Protein AF-A0A3C0IPL3-F1 (afdb_monomer)

pLDDT: mean 86.99, std 8.17, range [44.0, 93.75]

Structure (mmCIF, N/CA/C/O backbone):
data_AF-A0A3C0IPL3-F1
#
_entry.id   AF-A0A3C0IPL3-F1
#
loop_
_atom_site.group_PDB
_atom_site.id
_atom_site.type_symbol
_atom_site.label_atom_id
_atom_site.label_alt_id
_atom_site.label_comp_id
_atom_site.label_asym_id
_atom_site.label_entity_id
_atom_site.label_seq_id
_atom_site.pdbx_PDB_ins_code
_atom_site.Cartn_x
_atom_site.Cartn_y
_atom_site.Cartn_z
_atom_site.occupancy
_atom_site.B_iso_or_equiv
_atom_site.auth_seq_id
_atom_site.auth_comp_id
_atom_site.auth_asym_id
_atom_site.auth_atom_id
_atom_site.pdbx_PDB_model_num
ATOM 1 N N . MET A 1 1 ? -12.572 18.258 9.009 1.00 44.00 1 MET A N 1
ATOM 2 C CA . MET A 1 1 ? -12.571 16.877 8.481 1.00 44.00 1 MET A CA 1
ATOM 3 C C . MET A 1 1 ? -11.307 16.202 8.987 1.00 44.00 1 MET A C 1
ATOM 5 O O . MET A 1 1 ? -10.227 16.676 8.661 1.00 44.00 1 MET A O 1
ATOM 9 N N . ALA A 1 2 ? -11.416 15.219 9.883 1.00 52.91 2 ALA A N 1
ATOM 10 C CA . ALA A 1 2 ? -10.237 14.539 10.420 1.00 52.91 2 ALA A CA 1
ATOM 11 C C . ALA A 1 2 ? -9.574 13.712 9.308 1.00 52.91 2 ALA A C 1
ATOM 13 O O . ALA A 1 2 ? -10.272 13.011 8.577 1.00 52.91 2 ALA A O 1
ATOM 14 N N . LEU A 1 3 ? -8.248 13.817 9.154 1.00 61.75 3 LEU A N 1
ATOM 15 C CA . LEU A 1 3 ? -7.528 12.954 8.219 1.00 61.75 3 LEU A CA 1
ATOM 16 C C . LEU A 1 3 ? -7.686 11.483 8.650 1.00 61.75 3 LEU A C 1
ATOM 18 O O . LEU A 1 3 ? -7.614 11.207 9.852 1.00 61.75 3 LEU A O 1
ATOM 22 N N . PRO A 1 4 ? -7.838 10.543 7.699 1.00 80.94 4 PRO A N 1
ATOM 23 C CA . PRO A 1 4 ? -7.799 9.112 7.983 1.00 80.94 4 PRO A CA 1
ATOM 24 C C . PRO A 1 4 ? -6.556 8.729 8.795 1.00 80.94 4 PRO A C 1
ATOM 26 O O . PRO A 1 4 ? -5.471 9.278 8.578 1.00 80.94 4 PRO A O 1
ATOM 29 N N . HIS A 1 5 ? -6.696 7.768 9.710 1.00 83.25 5 HIS A N 1
ATOM 30 C CA . HIS A 1 5 ? -5.622 7.359 10.625 1.00 83.25 5 HIS A CA 1
ATOM 31 C C . HIS A 1 5 ? -4.331 6.973 9.893 1.00 83.25 5 HIS A C 1
ATOM 33 O O . HIS A 1 5 ? -3.246 7.397 10.291 1.00 83.25 5 HIS A O 1
ATOM 39 N N . LEU A 1 6 ? -4.463 6.275 8.764 1.00 81.19 6 LEU A N 1
ATOM 40 C CA . LEU A 1 6 ? -3.351 5.903 7.893 1.00 81.19 6 LEU A CA 1
ATOM 41 C C . LEU A 1 6 ? -2.588 7.125 7.351 1.00 81.19 6 LEU A C 1
ATOM 43 O O . LEU A 1 6 ? -1.363 7.165 7.383 1.00 81.19 6 LEU A O 1
ATOM 47 N N . LEU A 1 7 ? -3.309 8.153 6.893 1.00 85.75 7 LEU A N 1
ATOM 48 C CA . LEU A 1 7 ? -2.712 9.389 6.379 1.00 85.75 7 LEU A CA 1
ATOM 49 C C . LEU A 1 7 ? -1.941 10.120 7.477 1.00 85.75 7 LEU A C 1
ATOM 51 O O . LEU A 1 7 ? -0.810 10.545 7.254 1.00 85.75 7 LEU A O 1
ATOM 55 N N . LYS A 1 8 ? -2.515 10.210 8.681 1.00 87.25 8 LYS A N 1
ATOM 56 C CA . LYS A 1 8 ? -1.827 10.799 9.835 1.00 87.25 8 LYS A CA 1
ATOM 57 C C . LYS A 1 8 ? -0.550 10.030 10.185 1.00 87.25 8 LYS A C 1
ATOM 59 O O . LYS A 1 8 ? 0.468 10.653 10.463 1.00 87.25 8 LYS A O 1
ATOM 64 N N . TYR A 1 9 ? -0.584 8.698 10.142 1.00 86.31 9 TYR A N 1
ATOM 65 C CA . TYR A 1 9 ? 0.597 7.869 10.378 1.00 86.31 9 TYR A CA 1
ATOM 66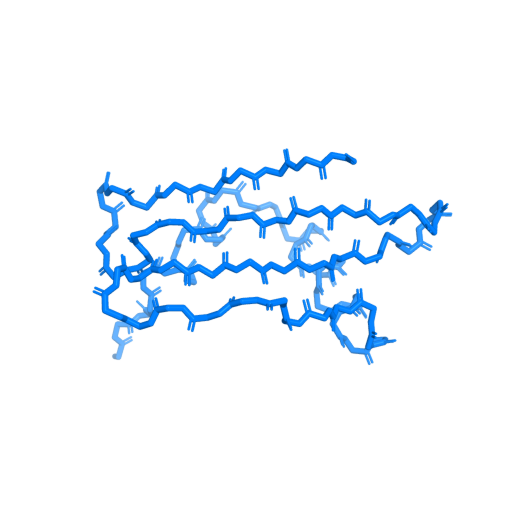 C C . TYR A 1 9 ? 1.702 8.131 9.344 1.00 86.31 9 TYR A C 1
ATOM 68 O O . TYR A 1 9 ? 2.859 8.304 9.723 1.00 86.31 9 TYR A O 1
ATOM 76 N N . ILE A 1 10 ? 1.352 8.226 8.058 1.00 87.75 10 ILE A N 1
ATOM 77 C CA . ILE A 1 10 ? 2.312 8.503 6.979 1.00 87.75 10 ILE A CA 1
ATOM 78 C C . ILE A 1 10 ? 2.962 9.877 7.163 1.00 87.75 10 ILE A C 1
ATOM 80 O O . ILE A 1 10 ? 4.182 9.981 7.102 1.00 87.75 10 ILE A O 1
ATOM 84 N N . TYR A 1 11 ? 2.171 10.920 7.429 1.00 87.38 11 TYR A N 1
ATOM 85 C CA . TYR A 1 11 ? 2.698 12.276 7.616 1.00 87.38 11 TYR A CA 1
ATOM 86 C C . TYR A 1 11 ? 3.514 12.451 8.902 1.00 87.38 11 TYR A C 1
ATOM 88 O O . TYR A 1 11 ? 4.365 13.331 8.955 1.00 87.38 11 TYR A O 1
ATOM 96 N N . ASN A 1 12 ? 3.276 11.625 9.924 1.00 88.25 12 ASN A N 1
ATOM 97 C CA . ASN A 1 12 ? 4.042 11.671 11.168 1.00 88.25 12 ASN A CA 1
ATOM 98 C C . ASN A 1 12 ? 5.372 10.906 11.094 1.00 88.25 12 ASN A C 1
ATOM 100 O O . ASN A 1 12 ? 6.306 11.272 11.800 1.00 88.25 12 ASN A O 1
ATOM 104 N N . ASN A 1 13 ? 5.454 9.837 10.293 1.00 87.44 13 ASN A N 1
ATOM 105 C CA . ASN A 1 13 ? 6.637 8.965 10.238 1.00 87.44 13 ASN A CA 1
ATOM 106 C C . ASN A 1 13 ? 7.476 9.137 8.961 1.00 87.44 13 ASN A C 1
ATOM 108 O O . ASN A 1 13 ? 8.635 8.733 8.932 1.00 87.44 13 ASN A O 1
ATOM 112 N N . GLY A 1 14 ? 6.903 9.691 7.891 1.00 87.06 14 GLY A N 1
ATOM 113 C CA . GLY A 1 14 ? 7.573 9.888 6.609 1.00 87.06 14 GLY A CA 1
ATOM 114 C C . GLY A 1 14 ? 8.102 11.309 6.432 1.00 87.06 14 GLY A C 1
ATOM 115 O O . GLY A 1 14 ? 7.446 12.279 6.801 1.00 87.06 14 GLY A O 1
ATOM 116 N N . THR A 1 15 ? 9.270 11.441 5.802 1.00 93.19 15 THR A N 1
ATOM 117 C CA . THR A 1 15 ? 9.760 12.734 5.306 1.00 93.19 15 THR A CA 1
ATOM 118 C C . THR A 1 15 ? 9.061 13.109 3.996 1.00 93.1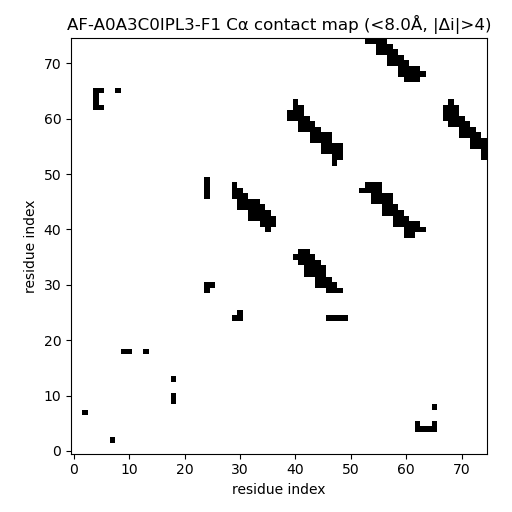9 15 THR A C 1
ATOM 120 O O . THR A 1 15 ? 8.559 12.243 3.271 1.00 93.19 15 THR A O 1
ATOM 123 N N . ASP A 1 16 ? 9.053 14.401 3.655 1.00 91.31 16 ASP A N 1
ATOM 124 C CA . ASP A 1 16 ? 8.403 14.893 2.430 1.00 91.31 16 ASP A CA 1
ATOM 125 C C . ASP A 1 16 ? 8.960 14.219 1.160 1.00 91.31 16 ASP A C 1
ATOM 127 O O . ASP A 1 16 ? 8.209 13.828 0.265 1.00 91.31 16 ASP A O 1
ATOM 131 N N . GLU A 1 17 ? 10.272 13.961 1.132 1.00 90.69 17 GLU A N 1
ATOM 132 C CA . GLU A 1 17 ? 10.940 13.267 0.028 1.00 90.69 17 GLU A CA 1
ATOM 133 C C . GLU A 1 17 ? 10.400 11.847 -0.191 1.00 90.69 17 GLU A C 1
ATOM 135 O O . GLU A 1 17 ? 10.110 11.461 -1.329 1.00 90.69 17 GLU A O 1
ATOM 140 N N . VAL A 1 18 ? 10.212 11.084 0.892 1.00 89.62 18 VAL A N 1
ATOM 141 C CA . VAL A 1 18 ? 9.682 9.713 0.842 1.00 89.62 18 VAL A CA 1
ATOM 142 C C . VAL A 1 18 ? 8.224 9.724 0.390 1.00 89.62 18 VAL A C 1
ATOM 144 O O . VAL A 1 18 ? 7.836 8.926 -0.465 1.00 89.62 18 VAL A O 1
ATOM 147 N N . ILE A 1 19 ? 7.423 10.670 0.888 1.00 91.62 19 ILE A N 1
ATOM 148 C CA . ILE A 1 19 ? 6.016 10.823 0.494 1.00 91.62 19 ILE A CA 1
ATOM 149 C C . ILE A 1 19 ? 5.913 11.180 -0.997 1.00 91.62 19 ILE A C 1
ATOM 151 O O . ILE A 1 19 ? 5.095 10.604 -1.722 1.00 91.62 19 ILE A O 1
ATOM 155 N N . ARG A 1 20 ? 6.763 12.087 -1.492 1.00 92.69 20 ARG A N 1
ATOM 156 C CA . ARG A 1 20 ? 6.813 12.461 -2.913 1.00 92.69 20 ARG A CA 1
ATOM 157 C C . ARG A 1 20 ? 7.220 11.281 -3.796 1.00 92.69 20 ARG A C 1
ATOM 159 O O . ARG A 1 20 ? 6.605 11.065 -4.843 1.00 92.69 20 ARG A O 1
ATOM 166 N N . ARG A 1 21 ? 8.210 10.489 -3.370 1.00 91.19 21 ARG A N 1
ATOM 167 C CA . ARG A 1 21 ? 8.644 9.276 -4.082 1.00 91.19 21 ARG A CA 1
ATOM 168 C C . ARG A 1 21 ? 7.539 8.218 -4.116 1.00 91.19 21 ARG A C 1
ATOM 170 O O . ARG A 1 21 ? 7.247 7.695 -5.187 1.00 91.19 21 ARG A O 1
ATOM 177 N N . GLY A 1 22 ? 6.847 7.982 -3.001 1.00 90.38 22 GLY A N 1
ATOM 178 C CA . GLY A 1 22 ? 5.696 7.074 -2.949 1.00 90.38 22 GLY A CA 1
ATOM 179 C C . GLY A 1 22 ? 4.575 7.476 -3.917 1.00 90.38 22 GLY A C 1
ATOM 180 O O . GLY A 1 22 ? 4.061 6.637 -4.657 1.00 90.38 22 GLY A O 1
ATOM 181 N N . LYS A 1 23 ? 4.255 8.777 -4.000 1.00 91.62 23 LYS A N 1
ATOM 182 C CA . LYS A 1 23 ? 3.285 9.305 -4.980 1.00 91.62 23 LYS A CA 1
ATOM 183 C C . LYS A 1 23 ? 3.715 9.049 -6.429 1.00 91.62 23 LYS A C 1
ATOM 185 O O . LYS A 1 23 ? 2.880 8.686 -7.252 1.00 91.62 23 LYS A O 1
ATOM 190 N N . LYS A 1 24 ? 5.007 9.201 -6.738 1.00 93.38 24 LYS A N 1
ATOM 191 C CA . LYS A 1 24 ? 5.569 8.912 -8.069 1.00 93.38 24 LYS A CA 1
ATOM 192 C C . LYS A 1 24 ? 5.440 7.426 -8.430 1.00 93.38 24 LYS A C 1
ATOM 194 O O . LYS A 1 24 ? 4.992 7.114 -9.528 1.00 93.38 24 LYS A O 1
ATOM 199 N N . ILE A 1 25 ? 5.774 6.519 -7.509 1.00 91.88 25 ILE A N 1
ATOM 200 C CA . ILE A 1 25 ? 5.644 5.062 -7.707 1.00 91.88 25 ILE A CA 1
ATOM 201 C C . ILE A 1 25 ? 4.177 4.686 -7.986 1.00 91.88 25 ILE A C 1
ATOM 203 O O . ILE A 1 25 ? 3.890 3.927 -8.913 1.00 91.88 25 ILE A O 1
ATOM 207 N N . HIS A 1 26 ? 3.233 5.278 -7.246 1.00 91.00 26 HIS A N 1
ATOM 208 C CA . HIS A 1 26 ? 1.803 5.075 -7.485 1.00 91.00 26 HIS A CA 1
ATOM 209 C C . HIS A 1 26 ? 1.358 5.581 -8.868 1.00 91.00 26 HIS A C 1
ATOM 211 O O . HIS A 1 26 ? 0.688 4.855 -9.601 1.00 91.00 26 HIS A O 1
ATOM 217 N N . ALA A 1 27 ? 1.780 6.788 -9.263 1.00 92.50 27 ALA A N 1
ATOM 218 C CA . ALA A 1 27 ? 1.471 7.357 -10.578 1.00 92.50 27 ALA A CA 1
ATOM 219 C C . ALA A 1 27 ? 2.022 6.505 -11.738 1.00 92.50 27 ALA A C 1
ATOM 221 O O . ALA A 1 27 ? 1.372 6.367 -12.774 1.00 92.50 27 ALA A O 1
ATOM 222 N N . ASN A 1 28 ? 3.176 5.868 -11.534 1.00 91.69 28 ASN A N 1
ATOM 223 C CA . ASN A 1 28 ? 3.809 4.966 -12.496 1.00 91.69 28 ASN A CA 1
ATOM 224 C C . ASN A 1 28 ? 3.183 3.559 -12.541 1.00 91.69 28 ASN A C 1
ATOM 226 O O . ASN A 1 28 ? 3.695 2.700 -13.258 1.00 91.69 28 ASN A O 1
ATOM 230 N N . ARG A 1 29 ? 2.104 3.295 -11.785 1.00 90.69 29 ARG A N 1
ATOM 231 C CA . ARG A 1 29 ? 1.449 1.975 -11.670 1.00 90.69 29 ARG A CA 1
ATOM 232 C C . ARG A 1 29 ? 2.396 0.857 -11.222 1.00 90.69 29 ARG A C 1
ATOM 234 O O . ARG A 1 29 ? 2.233 -0.299 -11.591 1.00 90.69 29 ARG A O 1
ATOM 241 N N . GLN A 1 30 ? 3.379 1.201 -10.397 1.00 90.62 30 GLN A N 1
ATOM 242 C CA . GLN A 1 30 ? 4.354 0.265 -9.830 1.00 90.62 30 GLN A CA 1
ATOM 243 C C . GLN A 1 30 ? 3.868 -0.336 -8.499 1.00 90.62 30 GLN A C 1
ATOM 245 O O . GLN A 1 30 ? 4.671 -0.754 -7.669 1.00 90.62 30 GLN A O 1
ATOM 250 N N . ILE A 1 31 ? 2.553 -0.341 -8.269 1.00 92.56 31 ILE A N 1
ATOM 251 C CA . ILE A 1 31 ? 1.92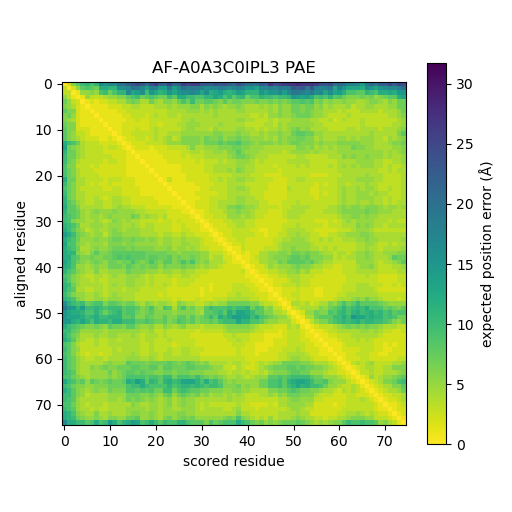2 -0.818 -7.038 1.00 92.56 31 ILE A CA 1
ATOM 252 C C . ILE A 1 31 ? 0.759 -1.721 -7.416 1.00 92.56 31 ILE A C 1
ATOM 254 O O . ILE A 1 31 ? -0.111 -1.322 -8.188 1.00 92.56 31 ILE A O 1
ATOM 258 N N . GLU A 1 32 ? 0.726 -2.902 -6.817 1.00 92.56 32 GLU A N 1
ATOM 259 C CA . GLU A 1 32 ? -0.358 -3.865 -6.946 1.00 92.56 32 GLU A CA 1
ATOM 260 C C . GLU A 1 32 ? -0.957 -4.135 -5.566 1.00 92.56 32 GLU A C 1
ATOM 262 O O . GLU A 1 32 ? -0.238 -4.363 -4.588 1.00 92.56 32 GLU A O 1
ATOM 267 N N . LEU A 1 33 ? -2.286 -4.101 -5.484 1.00 91.75 33 LEU A N 1
ATOM 268 C CA . LEU A 1 33 ? -3.014 -4.572 -4.314 1.00 91.75 33 LEU A CA 1
ATOM 269 C C . LEU A 1 33 ? -3.080 -6.098 -4.395 1.00 91.75 33 LEU A C 1
ATOM 271 O O . LEU A 1 33 ? -3.672 -6.640 -5.325 1.00 91.75 33 LEU A O 1
ATOM 275 N N . VAL A 1 34 ? -2.439 -6.775 -3.447 1.00 92.81 34 VAL A N 1
ATOM 276 C CA . VAL A 1 34 ? -2.392 -8.242 -3.399 1.00 92.81 34 VAL A CA 1
ATOM 277 C C . VAL A 1 34 ? -3.570 -8.782 -2.606 1.00 92.81 34 VAL A C 1
ATOM 279 O O . VAL A 1 34 ? -4.171 -9.772 -3.003 1.00 92.81 34 VAL A O 1
ATOM 282 N N . ASP A 1 35 ? -3.869 -8.143 -1.478 1.00 92.25 35 ASP A N 1
ATOM 283 C CA . ASP A 1 35 ? -4.897 -8.603 -0.556 1.00 92.25 35 ASP A CA 1
ATOM 284 C C . ASP A 1 35 ? -5.519 -7.424 0.193 1.00 92.25 35 ASP A C 1
ATOM 286 O O . ASP A 1 35 ? -4.825 -6.460 0.542 1.00 92.25 35 ASP A O 1
ATOM 290 N N . TYR A 1 36 ? -6.823 -7.514 0.428 1.00 91.25 36 TYR A N 1
ATOM 291 C CA . TYR A 1 36 ? -7.602 -6.524 1.156 1.00 91.25 36 TYR A CA 1
ATOM 292 C C . TYR A 1 36 ? -8.661 -7.226 2.000 1.00 91.25 36 TYR A C 1
ATOM 294 O O . TYR A 1 36 ? -9.663 -7.716 1.479 1.00 91.25 36 TYR A O 1
ATOM 302 N N . ASP A 1 37 ? -8.442 -7.225 3.310 1.00 88.94 37 ASP A N 1
ATOM 303 C CA . ASP A 1 37 ? -9.387 -7.728 4.296 1.00 88.94 37 ASP A CA 1
ATOM 304 C C . ASP A 1 37 ? -9.932 -6.552 5.111 1.00 88.94 37 ASP A C 1
ATOM 306 O O . ASP A 1 37 ? -9.258 -5.970 5.970 1.00 88.94 37 ASP A O 1
ATOM 310 N N . GLU A 1 38 ? -11.180 -6.187 4.830 1.00 85.50 38 GLU A N 1
ATOM 311 C CA . GLU A 1 38 ? -11.862 -5.112 5.539 1.00 85.50 38 GLU A CA 1
ATOM 312 C C . GLU A 1 38 ? -12.238 -5.499 6.977 1.00 85.50 38 GLU A C 1
ATOM 314 O O . GLU A 1 38 ? -12.226 -4.638 7.860 1.00 85.50 38 GLU A O 1
ATOM 319 N N . LEU A 1 39 ? -12.561 -6.768 7.242 1.00 85.44 39 LEU A N 1
ATOM 320 C CA . LEU A 1 39 ? -13.008 -7.233 8.559 1.00 85.44 39 LEU A CA 1
ATOM 321 C C . LEU A 1 39 ? -11.871 -7.146 9.574 1.00 85.44 39 LEU A C 1
ATOM 323 O O . LEU A 1 39 ? -12.044 -6.550 10.637 1.00 85.44 39 LEU A O 1
ATOM 327 N N . LEU A 1 40 ? -10.701 -7.676 9.215 1.00 85.25 40 LEU A N 1
ATOM 328 C CA . LEU A 1 40 ? -9.497 -7.626 10.048 1.00 85.25 40 LEU A CA 1
ATOM 329 C C . LEU A 1 40 ? -8.756 -6.288 9.941 1.00 85.25 40 LEU A C 1
ATOM 331 O O . LEU A 1 40 ? -7.918 -5.969 10.784 1.00 85.25 40 LEU A O 1
ATOM 335 N N . GLY A 1 41 ? -9.064 -5.489 8.919 1.00 86.00 41 GLY A N 1
ATOM 336 C CA . GLY A 1 41 ? -8.353 -4.248 8.653 1.00 86.00 41 GLY A CA 1
ATOM 337 C C . GLY A 1 41 ? -6.914 -4.508 8.208 1.00 86.00 41 GLY A C 1
ATOM 338 O O . GLY A 1 41 ? -6.004 -3.800 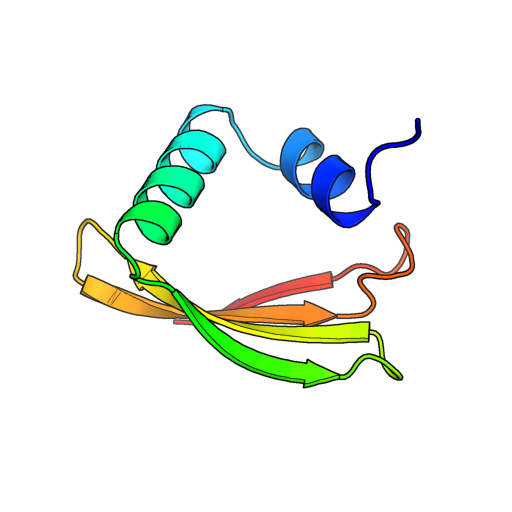8.641 1.00 86.00 41 GLY A O 1
ATOM 339 N N . ASN A 1 42 ? -6.711 -5.521 7.363 1.00 89.88 42 ASN A N 1
ATOM 340 C CA . ASN A 1 42 ? -5.407 -5.899 6.832 1.00 89.88 42 ASN A CA 1
ATOM 341 C C . ASN A 1 42 ? -5.323 -5.592 5.334 1.00 89.88 42 ASN A C 1
ATOM 343 O O . ASN A 1 42 ? -6.260 -5.832 4.578 1.00 89.88 42 ASN A O 1
ATOM 347 N N . ILE A 1 43 ? -4.179 -5.073 4.894 1.00 92.12 43 ILE A N 1
ATOM 348 C CA . ILE A 1 43 ? -3.909 -4.768 3.489 1.00 92.12 43 ILE A CA 1
ATOM 349 C C . ILE A 1 43 ? -2.508 -5.244 3.135 1.00 92.12 43 ILE A C 1
ATOM 351 O O . ILE A 1 43 ? -1.557 -4.999 3.879 1.00 92.12 43 ILE A O 1
ATOM 355 N N . SER A 1 44 ? -2.367 -5.892 1.983 1.00 93.25 44 SER A N 1
ATOM 356 C CA . SER A 1 44 ? -1.067 -6.280 1.442 1.00 93.25 44 SER A CA 1
ATOM 357 C C . SER A 1 44 ? -0.851 -5.657 0.069 1.00 93.25 44 SER A C 1
ATOM 359 O O . SER A 1 44 ? -1.644 -5.858 -0.850 1.00 93.25 44 SER A O 1
ATOM 361 N N . PHE A 1 45 ? 0.262 -4.948 -0.086 1.00 93.75 45 PHE A N 1
ATOM 362 C CA . PHE A 1 45 ? 0.697 -4.361 -1.347 1.00 93.75 45 PHE A CA 1
ATOM 363 C C . PHE A 1 45 ? 1.974 -5.020 -1.836 1.00 93.75 45 PHE A C 1
ATOM 365 O O . PHE A 1 45 ? 2.863 -5.354 -1.050 1.00 93.75 45 PHE A O 1
ATOM 372 N N . ARG A 1 46 ? 2.096 -5.126 -3.153 1.00 92.88 46 ARG A N 1
ATOM 373 C CA . ARG A 1 46 ? 3.359 -5.380 -3.831 1.00 92.88 46 ARG A CA 1
ATOM 374 C C . ARG A 1 46 ? 3.795 -4.084 -4.495 1.00 92.88 46 ARG A C 1
ATOM 376 O O . ARG A 1 46 ? 3.101 -3.559 -5.359 1.00 92.88 46 ARG A O 1
ATOM 383 N N . VAL A 1 47 ? 4.929 -3.553 -4.066 1.00 92.56 47 VAL A N 1
ATOM 384 C CA . VAL A 1 47 ? 5.471 -2.275 -4.528 1.00 92.56 47 VAL A CA 1
ATOM 385 C C . VAL A 1 47 ? 6.761 -2.550 -5.274 1.00 92.56 47 VAL A C 1
ATOM 387 O O . VAL A 1 47 ? 7.660 -3.188 -4.738 1.00 92.56 47 VAL A O 1
ATOM 390 N N . LYS A 1 48 ? 6.866 -2.072 -6.508 1.00 91.44 48 LYS A N 1
ATOM 391 C CA . LYS A 1 48 ? 8.108 -2.110 -7.269 1.00 91.44 48 LYS A CA 1
ATOM 392 C C . LYS A 1 48 ? 8.878 -0.812 -7.041 1.00 91.44 48 LYS A C 1
ATOM 394 O O . LYS A 1 48 ? 8.335 0.271 -7.246 1.00 91.44 48 LYS A O 1
ATOM 399 N N . ASP A 1 49 ? 10.133 -0.924 -6.630 1.00 85.31 49 ASP A N 1
ATOM 400 C CA . ASP A 1 49 ? 11.008 0.231 -6.440 1.00 85.31 49 ASP A CA 1
ATOM 401 C C . ASP A 1 49 ? 11.397 0.880 -7.778 1.00 85.31 49 ASP A C 1
ATOM 403 O O . ASP A 1 49 ? 11.578 0.198 -8.793 1.00 85.31 49 ASP A O 1
ATOM 407 N N . ASP A 1 50 ? 11.528 2.210 -7.781 1.00 80.00 50 ASP A N 1
ATOM 408 C CA . ASP A 1 50 ? 11.832 2.986 -8.986 1.00 80.00 50 ASP A CA 1
ATOM 409 C C . ASP A 1 50 ? 13.332 3.072 -9.310 1.00 80.00 50 ASP A C 1
ATOM 411 O O . ASP A 1 50 ? 13.664 3.460 -10.429 1.00 80.00 50 ASP A O 1
ATOM 415 N N . ALA A 1 51 ? 14.22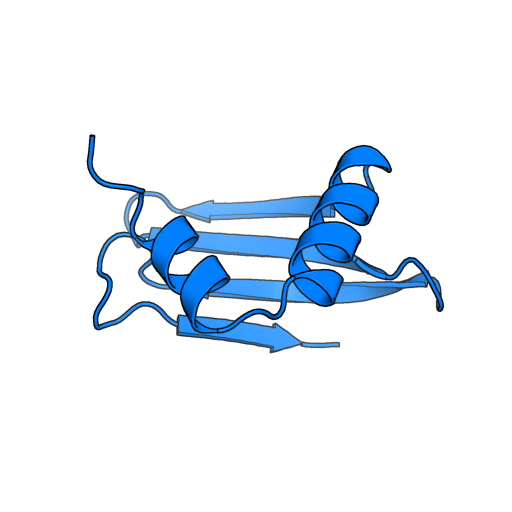8 2.702 -8.385 1.00 80.25 51 ALA A N 1
ATOM 416 C CA . ALA A 1 51 ? 15.676 2.742 -8.597 1.00 80.25 51 ALA A CA 1
ATOM 417 C C . ALA A 1 51 ? 16.240 1.378 -9.018 1.00 80.25 51 ALA A C 1
ATOM 419 O O . ALA A 1 51 ? 16.989 1.298 -9.990 1.00 80.25 51 ALA A O 1
ATOM 420 N N . TYR A 1 52 ? 15.850 0.302 -8.329 1.00 80.94 52 TYR A N 1
ATOM 421 C CA . TYR A 1 52 ? 16.434 -1.033 -8.531 1.00 80.94 52 TYR A CA 1
ATOM 422 C C . TYR A 1 52 ? 15.456 -2.068 -9.097 1.00 80.94 52 TYR A C 1
ATOM 424 O O . TYR A 1 52 ? 15.837 -3.217 -9.308 1.00 80.94 52 TYR A O 1
ATOM 432 N N . SER A 1 53 ? 14.200 -1.687 -9.380 1.00 81.31 53 SER A N 1
ATOM 433 C CA . SER A 1 53 ? 13.157 -2.591 -9.900 1.00 81.31 53 SER A CA 1
ATOM 434 C C . SER A 1 53 ? 12.891 -3.836 -9.037 1.00 81.31 53 SER A C 1
ATOM 436 O O . SER A 1 53 ? 12.303 -4.805 -9.521 1.00 81.31 53 SER A O 1
ATOM 438 N N . THR A 1 54 ? 13.284 -3.806 -7.766 1.00 88.62 54 THR A N 1
ATOM 439 C CA . THR A 1 54 ? 12.996 -4.846 -6.779 1.00 88.62 54 THR A CA 1
ATOM 440 C C . THR A 1 54 ? 11.543 -4.754 -6.324 1.00 88.62 54 THR A C 1
ATOM 442 O O . THR A 1 54 ? 10.948 -3.674 -6.304 1.00 88.62 54 THR A O 1
ATOM 445 N N . TYR A 1 55 ? 10.948 -5.899 -5.991 1.00 90.19 55 TYR A N 1
ATOM 446 C CA . TYR A 1 55 ? 9.590 -5.957 -5.463 1.00 90.19 55 TYR A CA 1
ATOM 447 C C . TYR A 1 55 ? 9.642 -6.059 -3.950 1.00 90.19 55 TYR A C 1
ATOM 449 O O . TYR A 1 55 ? 10.247 -6.978 -3.426 1.00 90.19 55 TYR A O 1
ATOM 457 N N . TYR A 1 56 ? 8.948 -5.157 -3.279 1.00 91.50 56 TYR A N 1
ATOM 458 C CA . TYR A 1 56 ? 8.731 -5.190 -1.846 1.00 91.50 56 TYR A CA 1
ATOM 459 C C . TYR A 1 56 ? 7.294 -5.588 -1.564 1.00 91.50 56 TYR A C 1
ATOM 461 O O . TYR A 1 56 ? 6.366 -5.166 -2.263 1.00 91.50 56 TYR A O 1
ATOM 469 N N . LYS A 1 57 ? 7.098 -6.375 -0.513 1.00 92.75 57 LYS A N 1
ATOM 470 C CA . LYS A 1 57 ? 5.775 -6.684 0.011 1.00 92.75 57 LYS A CA 1
ATOM 471 C C . LYS A 1 57 ? 5.544 -5.869 1.275 1.00 92.75 57 LYS A C 1
ATOM 473 O O . LYS A 1 57 ? 6.271 -6.010 2.260 1.00 92.75 57 LYS A O 1
ATOM 478 N N . VAL A 1 58 ? 4.546 -4.995 1.219 1.00 92.56 58 VAL A N 1
ATOM 479 C CA . VAL A 1 58 ? 4.154 -4.117 2.321 1.00 92.56 58 VAL A CA 1
ATOM 480 C C . VAL A 1 58 ? 2.862 -4.646 2.914 1.00 92.56 58 VAL A C 1
ATOM 482 O O . VAL A 1 58 ? 1.852 -4.746 2.223 1.00 92.56 58 VAL A O 1
ATOM 485 N N . HIS A 1 59 ? 2.901 -4.970 4.197 1.00 92.88 59 HIS A N 1
ATOM 486 C CA . HIS A 1 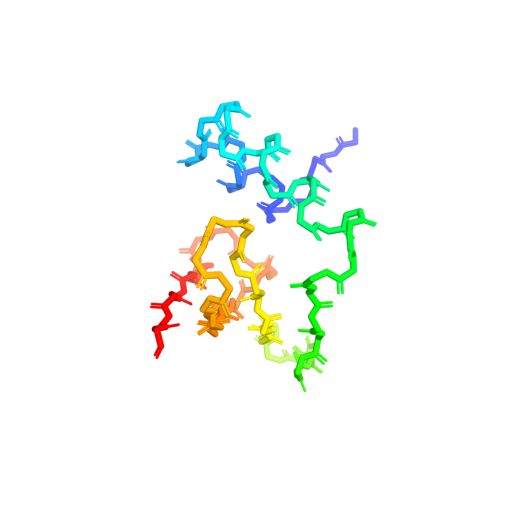59 ? 1.762 -5.423 4.975 1.00 92.88 59 HIS A CA 1
ATOM 487 C C . HIS A 1 59 ? 1.348 -4.325 5.946 1.00 92.88 59 HIS A C 1
ATOM 489 O O . HIS A 1 59 ? 2.169 -3.831 6.716 1.00 92.88 59 HIS A O 1
ATOM 495 N N . ILE A 1 60 ? 0.075 -3.957 5.910 1.00 91.62 60 ILE A N 1
ATOM 496 C CA . ILE A 1 60 ? -0.544 -3.016 6.836 1.00 91.62 60 ILE A CA 1
ATOM 497 C C . ILE A 1 60 ? -1.582 -3.800 7.622 1.00 91.62 60 ILE A C 1
ATOM 499 O O . ILE A 1 60 ? -2.465 -4.411 7.025 1.00 91.62 60 ILE A O 1
ATOM 503 N N . GLN A 1 61 ? -1.469 -3.798 8.943 1.00 91.31 61 GLN A N 1
ATOM 504 C CA . GLN A 1 61 ? -2.396 -4.479 9.837 1.00 91.31 61 GLN A CA 1
ATOM 505 C C . GLN A 1 61 ? -3.125 -3.466 10.709 1.00 91.31 61 GLN A C 1
ATOM 507 O O . GLN A 1 61 ? -2.557 -2.444 11.098 1.00 91.31 61 GLN A O 1
ATOM 512 N N . GLN A 1 62 ? -4.386 -3.770 11.011 1.00 87.31 62 GLN A N 1
ATOM 513 C CA . GLN A 1 62 ? -5.245 -2.988 11.899 1.00 87.31 62 GLN A CA 1
ATOM 514 C C . GLN A 1 62 ? -5.333 -1.498 11.514 1.00 87.31 62 GLN A C 1
ATOM 516 O O . GLN A 1 62 ? -5.304 -0.614 12.368 1.00 87.31 62 GLN A O 1
ATOM 521 N N . PHE A 1 63 ? -5.480 -1.182 10.218 1.00 83.19 63 PHE A N 1
ATOM 522 C CA . PHE A 1 63 ? -5.458 0.214 9.737 1.00 83.19 63 PHE A CA 1
ATOM 523 C C . PHE A 1 63 ? -6.610 1.098 10.256 1.00 83.19 63 PHE A C 1
ATOM 525 O O . PHE A 1 63 ? -6.592 2.318 10.063 1.00 83.19 63 PHE A O 1
ATOM 532 N N . LYS A 1 64 ? -7.627 0.488 10.877 1.00 82.56 64 LYS A N 1
ATOM 533 C CA . LYS A 1 64 ? -8.780 1.169 11.479 1.00 82.56 64 LYS A CA 1
ATOM 534 C C . LYS A 1 64 ? -8.427 1.851 12.802 1.00 82.56 64 LYS A C 1
ATOM 536 O O . LYS A 1 64 ? -9.019 2.882 13.107 1.00 82.56 64 LYS A O 1
ATOM 541 N N . ASP A 1 65 ? -7.432 1.341 13.528 1.00 82.88 65 ASP A N 1
ATOM 542 C CA . ASP A 1 65 ? -7.080 1.812 14.864 1.00 82.88 65 ASP A CA 1
ATOM 543 C C . ASP A 1 65 ? -5.671 2.426 14.900 1.00 82.88 65 ASP A C 1
ATOM 545 O O . ASP A 1 65 ? -4.679 1.751 14.638 1.00 82.88 65 ASP A O 1
ATOM 549 N N . PRO A 1 66 ? -5.513 3.704 15.291 1.00 78.88 66 PRO A N 1
ATOM 550 C CA . PRO A 1 66 ? -4.215 4.382 15.244 1.00 78.88 66 PRO A CA 1
ATOM 551 C C . PRO A 1 66 ? -3.198 3.859 16.269 1.00 78.88 66 PRO A C 1
ATOM 553 O O . PRO A 1 66 ? -2.014 4.153 16.145 1.00 78.88 66 PRO A O 1
ATOM 556 N N . LYS A 1 67 ? -3.652 3.151 17.311 1.00 81.06 67 LYS A N 1
ATOM 557 C CA . LYS A 1 67 ? -2.787 2.623 18.378 1.00 81.06 67 LYS A CA 1
ATOM 558 C C . LYS A 1 67 ? -2.184 1.268 18.036 1.00 81.06 67 LYS A C 1
ATOM 560 O O . LYS A 1 67 ? -1.131 0.935 18.564 1.00 81.06 67 LYS A O 1
ATOM 565 N N . THR A 1 68 ? -2.877 0.493 17.214 1.00 85.06 68 THR A N 1
ATOM 566 C CA . THR A 1 68 ? -2.501 -0.881 16.885 1.00 85.06 68 THR A CA 1
ATOM 567 C C . THR A 1 68 ? -2.104 -1.043 15.422 1.00 85.06 68 THR A C 1
ATOM 569 O O . THR A 1 68 ? -1.726 -2.137 15.011 1.00 85.06 68 THR A O 1
ATOM 572 N N . LEU A 1 69 ? -2.145 0.051 14.654 1.00 86.50 69 LEU A N 1
ATOM 573 C CA . LEU A 1 69 ? -1.661 0.109 13.287 1.00 86.50 69 LEU A CA 1
ATOM 574 C C . LEU A 1 69 ? -0.202 -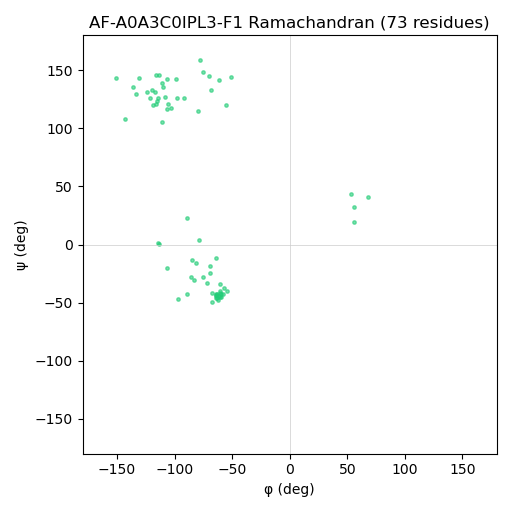0.334 13.217 1.00 86.50 69 LEU A C 1
ATOM 576 O O . LEU A 1 69 ? 0.689 0.291 13.796 1.00 86.50 69 LEU A O 1
ATOM 580 N N . GLU A 1 70 ? 0.031 -1.386 12.444 1.00 87.00 70 GLU A N 1
ATOM 581 C CA . GLU A 1 70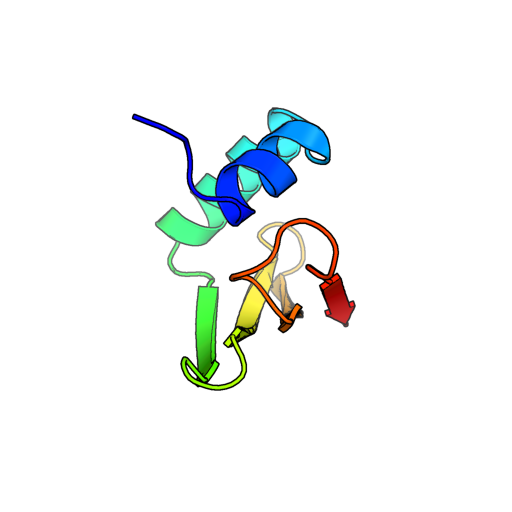 ? 1.357 -1.935 12.217 1.00 87.00 70 GLU A CA 1
ATOM 582 C C . GLU A 1 70 ? 1.647 -1.977 10.717 1.00 87.00 70 GLU A C 1
ATOM 584 O O . GLU A 1 70 ? 0.833 -2.443 9.919 1.00 87.00 70 GLU A O 1
ATOM 589 N N . VAL A 1 71 ? 2.822 -1.481 10.325 1.00 89.12 71 VAL A N 1
ATOM 590 C CA . VAL A 1 71 ? 3.304 -1.523 8.942 1.00 89.12 71 VAL A CA 1
ATOM 591 C C . VAL A 1 71 ? 4.589 -2.335 8.907 1.00 89.12 71 VAL A C 1
ATOM 593 O O . VAL A 1 71 ? 5.575 -1.974 9.546 1.00 89.12 71 VAL A O 1
ATOM 596 N N . ARG A 1 72 ? 4.592 -3.424 8.139 1.00 90.19 72 ARG A N 1
ATOM 597 C CA . ARG A 1 72 ? 5.770 -4.265 7.909 1.00 90.19 72 ARG A CA 1
ATOM 598 C C . ARG A 1 72 ? 6.140 -4.243 6.436 1.00 90.19 72 ARG A C 1
ATOM 600 O O . A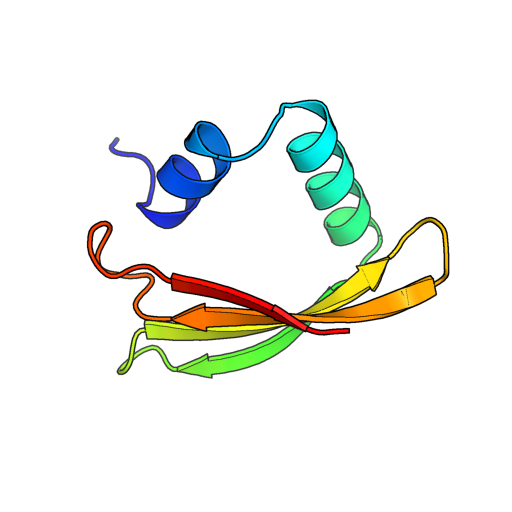RG A 1 72 ? 5.290 -4.447 5.574 1.00 90.19 72 ARG A O 1
ATOM 607 N N . CYS A 1 73 ? 7.417 -4.021 6.152 1.00 88.00 73 CYS A N 1
ATOM 608 C CA . CYS A 1 73 ? 7.977 -4.126 4.811 1.00 88.00 73 CYS A CA 1
ATOM 609 C C . CYS A 1 73 ? 8.895 -5.349 4.751 1.00 88.00 73 CYS A C 1
ATOM 611 O O . CYS A 1 73 ? 9.682 -5.577 5.669 1.00 88.00 73 CYS A O 1
ATOM 613 N N . SER A 1 74 ? 8.783 -6.127 3.680 1.00 87.06 74 SER A N 1
ATOM 614 C CA . SER A 1 74 ? 9.636 -7.281 3.388 1.00 87.06 74 SER A CA 1
ATOM 615 C C . SER A 1 74 ? 10.140 -7.204 1.948 1.00 87.06 74 SER A C 1
ATOM 617 O O . SER A 1 74 ? 9.420 -6.711 1.075 1.00 87.06 74 SER A O 1
ATOM 619 N N . CYS A 1 75 ? 11.385 -7.632 1.736 1.00 81.06 75 CYS A N 1
ATOM 620 C CA . CYS A 1 75 ? 12.052 -7.692 0.432 1.00 81.06 75 CYS A CA 1
ATOM 621 C C . CYS A 1 75 ? 11.711 -8.985 -0.315 1.00 81.06 75 CYS A C 1
ATOM 623 O O . CYS A 1 75 ? 11.470 -10.006 0.370 1.00 81.06 75 CYS A O 1
#

Foldseek 3Di:
DDDQLVVVVCVVPDDPVVVVQVVVQVVVVQKDWPDDDPVQRKTWMWGQHPPPRDTKIWIWGPSNDNVPTDIDIDD

Mean predicted aligned error: 4.89 Å

Sequence (75 aa):
MALPHLLKYIYNNGTDEVIRRGKKIHANRQIELVDYDELLGNISFRVKDDAYSTYYKVHIQQFKDPKTLEVRCSC

Radius of gyration: 12.76 Å; Cα contacts (8 Å, |Δi|>4): 112; chains: 1; bounding box: 29×26×31 Å

Solvent-accessible surface area (backbone atoms only — not comparable to full-atom values): 4368 Å² total; per-residue (Å²): 132,84,74,55,54,58,58,53,51,47,66,72,75,46,54,72,68,56,53,54,50,51,52,50,36,53,75,69,64,35,57,42,84,75,45,78,40,79,89,72,26,33,40,32,35,40,37,40,45,91,86,78,67,47,62,31,44,38,40,38,35,31,55,84,40,81,88,64,49,43,79,48,79,44,117

Nearest PDB structures (foldseek):
  4cfh-assembly1_A  TM=4.536E-01  e=6.723E-01  Rattus norvegicus
  6y2q-assembly1_B  TM=4.384E-01  e=2.021E+00  Escherichia coli K-12
  6y2r-assembly1_B  TM=4.407E-01  e=5.055E+00  Escherichia coli K-12
  1qbe-assembly1_C  TM=4.949E-01  e=8.244E+00  Qubevirus durum

Secondary structure (DSSP, 8-state):
-PPPHHHHHHHHHS-HHHHHHHHHHHHTT-EEEEEEETTTTEEEEEEE-TTT--EEEEEEE-TT-TTT-EEEEE-